Protein AF-A0A2A2G8J0-F1 (afdb_monomer_lite)

Structure (mmCIF, N/CA/C/O backbone):
data_AF-A0A2A2G8J0-F1
#
_entry.id   AF-A0A2A2G8J0-F1
#
loop_
_atom_site.group_PDB
_atom_site.id
_atom_site.type_symbol
_atom_site.label_atom_id
_atom_site.label_alt_id
_atom_site.label_comp_id
_atom_site.label_asym_id
_atom_site.label_entity_id
_atom_site.label_seq_id
_atom_site.pdbx_PDB_ins_code
_atom_site.Cartn_x
_atom_site.Cartn_y
_atom_site.Cartn_z
_atom_site.occupancy
_atom_site.B_iso_or_equiv
_atom_site.auth_seq_id
_atom_site.auth_comp_id
_atom_site.auth_asym_id
_atom_site.auth_atom_id
_atom_site.pdbx_PDB_model_num
ATOM 1 N N . MET A 1 1 ? 12.541 -14.685 -22.917 1.00 39.03 1 MET A N 1
ATOM 2 C CA . MET A 1 1 ? 12.831 -13.249 -22.741 1.00 39.03 1 MET A CA 1
ATOM 3 C C . MET A 1 1 ? 12.071 -12.817 -21.501 1.00 39.03 1 MET A C 1
ATOM 5 O O . MET A 1 1 ? 10.850 -12.893 -21.522 1.00 39.03 1 MET A O 1
ATOM 9 N N . ILE A 1 2 ? 12.759 -12.530 -20.395 1.00 51.19 2 ILE A N 1
ATOM 10 C CA . ILE A 1 2 ? 12.099 -11.959 -19.214 1.00 51.19 2 ILE A CA 1
ATOM 11 C C . ILE A 1 2 ? 11.828 -10.500 -19.583 1.00 51.19 2 ILE A C 1
ATOM 13 O O . ILE A 1 2 ? 12.763 -9.786 -19.941 1.00 51.19 2 ILE A O 1
ATOM 17 N N . ASN A 1 3 ? 10.561 -10.088 -19.621 1.00 58.72 3 ASN A N 1
ATOM 18 C CA . ASN A 1 3 ? 10.229 -8.687 -19.861 1.00 58.72 3 ASN A CA 1
ATOM 19 C C . ASN A 1 3 ? 10.730 -7.880 -18.663 1.00 58.72 3 ASN A C 1
ATOM 21 O O . ASN A 1 3 ? 10.290 -8.117 -17.541 1.00 58.72 3 ASN A O 1
ATOM 25 N N . MET A 1 4 ? 11.658 -6.957 -18.906 1.00 66.69 4 MET A N 1
ATOM 26 C CA . MET A 1 4 ? 12.135 -6.040 -17.879 1.00 66.69 4 MET A CA 1
ATOM 27 C C . MET A 1 4 ? 11.007 -5.058 -17.564 1.00 66.69 4 MET A C 1
ATOM 29 O O . MET A 1 4 ? 10.658 -4.211 -18.391 1.00 66.69 4 MET A O 1
ATOM 33 N N . GLU A 1 5 ? 10.392 -5.209 -16.394 1.00 78.62 5 GLU A N 1
ATOM 34 C CA . GLU A 1 5 ? 9.436 -4.227 -15.899 1.00 78.62 5 GLU A CA 1
ATOM 35 C C . GLU A 1 5 ? 10.193 -2.930 -15.601 1.00 78.62 5 GLU A C 1
ATOM 37 O O . GLU A 1 5 ? 11.274 -2.938 -15.017 1.00 78.62 5 GLU A O 1
ATOM 42 N N . THR A 1 6 ? 9.660 -1.805 -16.073 1.00 84.94 6 THR A N 1
ATOM 43 C CA . THR A 1 6 ? 10.319 -0.499 -15.975 1.00 84.94 6 THR A CA 1
ATOM 44 C C . THR A 1 6 ? 9.440 0.487 -15.227 1.00 84.94 6 THR A C 1
ATOM 46 O O . THR A 1 6 ? 8.206 0.385 -15.213 1.00 84.94 6 THR A O 1
ATOM 49 N N . LEU A 1 7 ? 10.080 1.474 -14.599 1.00 90.19 7 LEU A N 1
ATOM 50 C CA . LEU A 1 7 ? 9.373 2.564 -13.948 1.00 90.19 7 LEU A CA 1
ATOM 51 C C . LEU A 1 7 ? 8.823 3.520 -15.011 1.00 90.19 7 LEU A C 1
ATOM 53 O O . LEU A 1 7 ? 9.524 4.391 -15.520 1.00 90.19 7 LEU A O 1
ATOM 57 N N . THR A 1 8 ? 7.550 3.343 -15.347 1.00 93.75 8 THR A N 1
ATOM 58 C CA . THR A 1 8 ? 6.816 4.214 -16.267 1.00 93.75 8 THR A CA 1
ATOM 59 C C . THR A 1 8 ? 5.674 4.909 -15.536 1.00 93.75 8 THR A C 1
ATOM 61 O O . THR A 1 8 ? 5.244 4.467 -14.470 1.00 93.75 8 THR A O 1
ATOM 64 N N . ALA A 1 9 ? 5.113 5.962 -16.136 1.00 93.88 9 ALA A N 1
ATOM 65 C CA . ALA A 1 9 ? 3.902 6.599 -15.615 1.00 93.88 9 ALA A CA 1
ATOM 66 C C . ALA A 1 9 ? 2.734 5.603 -15.464 1.00 93.88 9 ALA A C 1
ATOM 68 O O . ALA A 1 9 ? 1.956 5.705 -14.520 1.00 93.88 9 ALA A O 1
ATOM 69 N N . THR A 1 10 ? 2.653 4.602 -16.349 1.00 95.06 10 THR A N 1
ATOM 70 C CA . THR A 1 10 ? 1.644 3.535 -16.270 1.00 95.06 10 THR A CA 1
ATOM 71 C C . THR A 1 10 ? 1.884 2.643 -15.053 1.00 95.06 10 THR A C 1
ATOM 73 O O . THR A 1 10 ? 0.950 2.358 -14.310 1.00 95.06 10 THR A O 1
ATOM 76 N N . THR A 1 11 ? 3.135 2.252 -14.801 1.00 93.75 11 THR A N 1
ATOM 77 C CA . THR A 1 11 ? 3.508 1.460 -13.619 1.00 93.75 11 THR A CA 1
ATOM 78 C C . THR A 1 11 ? 3.177 2.213 -12.331 1.00 93.75 11 THR A C 1
ATOM 80 O O . THR A 1 11 ? 2.551 1.656 -11.436 1.00 93.75 11 THR A O 1
ATOM 83 N N . ILE A 1 12 ? 3.525 3.502 -12.256 1.00 96.19 12 ILE A N 1
ATOM 84 C CA . ILE A 1 12 ? 3.229 4.357 -11.096 1.00 96.19 12 ILE A CA 1
ATOM 85 C C . ILE A 1 12 ? 1.719 4.470 -10.875 1.00 96.19 12 ILE A C 1
ATOM 87 O O . ILE A 1 12 ? 1.254 4.308 -9.750 1.00 96.19 12 ILE A O 1
ATOM 91 N N . PHE A 1 13 ? 0.948 4.706 -11.940 1.00 97.50 13 PHE A N 1
ATOM 92 C CA . PHE A 1 13 ? -0.509 4.750 -11.865 1.00 97.50 13 PHE A CA 1
ATOM 93 C C . PHE A 1 13 ? -1.080 3.457 -11.271 1.00 97.50 13 PHE A C 1
ATOM 95 O O . PHE A 1 13 ? -1.868 3.515 -10.329 1.00 97.50 13 PHE A O 1
ATOM 102 N N . TRP A 1 14 ? -0.640 2.293 -11.757 1.00 97.81 14 TRP A N 1
ATOM 103 C CA . TRP A 1 14 ? -1.117 1.011 -11.241 1.00 97.81 14 TRP A CA 1
ATOM 104 C C . TRP A 1 14 ? -0.699 0.750 -9.797 1.00 97.81 14 TRP A C 1
ATOM 106 O O . TRP A 1 14 ? -1.511 0.231 -9.039 1.00 97.81 14 TRP A O 1
ATOM 116 N N . LEU A 1 15 ? 0.504 1.154 -9.383 1.00 98.12 15 LEU A N 1
ATOM 117 C CA . LEU A 1 15 ? 0.935 1.056 -7.984 1.00 98.12 15 LEU A CA 1
ATOM 118 C C . LEU A 1 15 ? 0.075 1.928 -7.060 1.00 98.12 15 LEU A C 1
ATOM 120 O O . LEU A 1 15 ? -0.295 1.490 -5.974 1.00 98.12 15 LEU A O 1
ATOM 124 N N . LEU A 1 16 ? -0.297 3.134 -7.494 1.00 98.44 16 LEU A N 1
ATOM 125 C CA . LEU A 1 16 ? -1.192 4.006 -6.730 1.00 98.44 16 LEU A CA 1
ATOM 126 C C . LEU A 1 16 ? -2.610 3.434 -6.643 1.00 98.44 16 LEU A C 1
ATOM 128 O O . LEU A 1 16 ? -3.197 3.419 -5.563 1.00 98.44 16 LEU A O 1
ATOM 132 N N . VAL A 1 17 ? -3.155 2.938 -7.758 1.00 98.50 17 VAL A N 1
ATOM 133 C CA . VAL A 1 17 ? -4.481 2.300 -7.786 1.00 98.50 17 VAL A CA 1
ATOM 134 C C . VAL A 1 17 ? -4.501 1.067 -6.889 1.00 98.50 17 VAL A C 1
ATOM 136 O O . VAL A 1 17 ? -5.424 0.914 -6.091 1.00 98.50 17 VAL A O 1
ATOM 139 N N . LEU A 1 18 ? -3.477 0.219 -6.983 1.00 98.62 18 LEU A N 1
ATOM 140 C CA . LEU A 1 18 ? -3.309 -0.966 -6.149 1.00 98.62 18 LEU A CA 1
ATOM 141 C C . LEU A 1 18 ? -3.294 -0.590 -4.664 1.00 98.62 18 LEU A C 1
ATOM 143 O O . LEU A 1 18 ? -4.139 -1.061 -3.908 1.00 98.62 18 LEU A O 1
ATOM 147 N N . GLY A 1 19 ? -2.414 0.334 -4.271 1.00 98.50 19 GLY A N 1
ATOM 148 C CA . GLY A 1 19 ? -2.288 0.779 -2.886 1.00 98.50 19 GLY A CA 1
ATOM 149 C C . GLY A 1 19 ? -3.566 1.406 -2.328 1.00 98.50 19 GLY A C 1
ATOM 150 O O . GLY A 1 19 ? -3.985 1.082 -1.218 1.00 98.50 19 GLY A O 1
ATOM 151 N N . ALA A 1 20 ? -4.235 2.267 -3.100 1.00 98.56 20 ALA A N 1
ATOM 152 C CA . ALA A 1 20 ? -5.515 2.847 -2.695 1.00 98.56 20 ALA A CA 1
ATOM 153 C C . ALA A 1 20 ? -6.603 1.778 -2.523 1.00 98.56 20 ALA A C 1
ATOM 155 O O . ALA A 1 20 ? -7.372 1.829 -1.561 1.00 98.56 20 ALA A O 1
ATOM 156 N N . THR A 1 21 ? -6.654 0.809 -3.441 1.00 98.56 21 THR A N 1
ATOM 157 C CA . THR A 1 21 ? -7.630 -0.287 -3.409 1.00 98.56 21 THR A CA 1
ATOM 158 C C . THR A 1 21 ? -7.392 -1.182 -2.200 1.00 98.56 21 THR A C 1
ATOM 160 O O . THR A 1 21 ? -8.332 -1.460 -1.462 1.00 98.56 21 THR A O 1
ATOM 163 N N . GLU A 1 22 ? -6.148 -1.579 -1.938 1.00 98.31 22 GLU A N 1
ATOM 164 C CA . GLU A 1 22 ? -5.794 -2.367 -0.757 1.00 98.31 22 GLU A CA 1
ATOM 165 C C . GLU A 1 22 ? -6.118 -1.636 0.535 1.00 98.31 22 GLU A C 1
ATOM 167 O O . GLU A 1 22 ? -6.779 -2.198 1.402 1.00 98.31 22 GLU A O 1
ATOM 172 N N . GLY A 1 23 ? -5.715 -0.371 0.658 1.00 98.31 23 GLY A N 1
ATOM 173 C CA . GLY A 1 23 ? -6.020 0.416 1.845 1.00 98.31 23 GLY A CA 1
ATOM 174 C C . GLY A 1 23 ? -7.527 0.545 2.080 1.00 98.31 23 GLY A C 1
ATOM 175 O O . GLY A 1 23 ? -7.992 0.444 3.214 1.00 98.31 23 GLY A O 1
ATOM 176 N N . TRP A 1 24 ? -8.321 0.699 1.019 1.00 98.44 24 TRP A N 1
ATOM 177 C CA . TRP A 1 24 ? -9.777 0.718 1.137 1.00 98.44 24 TRP A CA 1
ATOM 178 C C . TRP A 1 24 ? -10.342 -0.642 1.569 1.00 98.44 24 TRP A C 1
ATOM 180 O O . TRP A 1 24 ? -11.115 -0.695 2.524 1.00 98.44 24 TRP A O 1
ATOM 190 N N . VAL A 1 25 ? -9.924 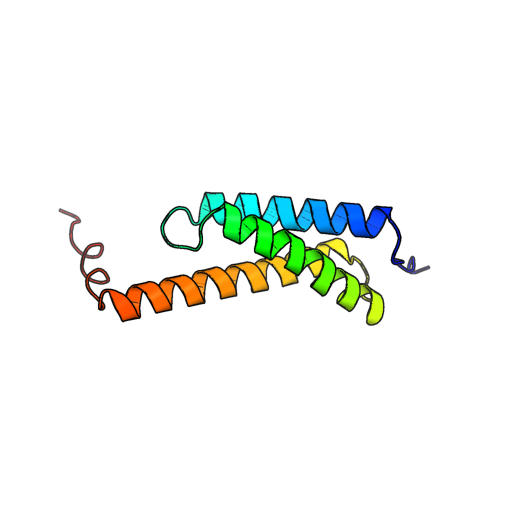-1.737 0.921 1.00 98.31 25 VAL A N 1
ATOM 191 C CA . VAL A 1 25 ? -10.371 -3.105 1.237 1.00 98.31 25 VAL A CA 1
ATOM 192 C C . VAL A 1 25 ? -10.001 -3.483 2.669 1.00 98.31 25 VAL A C 1
ATOM 194 O O . VAL A 1 25 ? -10.858 -3.927 3.427 1.00 98.31 25 VAL A O 1
ATOM 197 N N . ILE A 1 26 ? -8.745 -3.282 3.064 1.00 97.69 26 ILE A N 1
ATOM 198 C CA . ILE A 1 26 ? -8.254 -3.620 4.402 1.00 97.69 26 ILE A CA 1
ATOM 199 C C . ILE A 1 26 ? -8.927 -2.752 5.460 1.00 97.69 26 ILE A C 1
ATOM 201 O O . ILE A 1 26 ? -9.402 -3.283 6.460 1.00 97.69 26 ILE A O 1
ATOM 205 N N . GLY A 1 27 ? -9.052 -1.444 5.221 1.00 96.75 27 GLY A N 1
ATOM 206 C CA . GL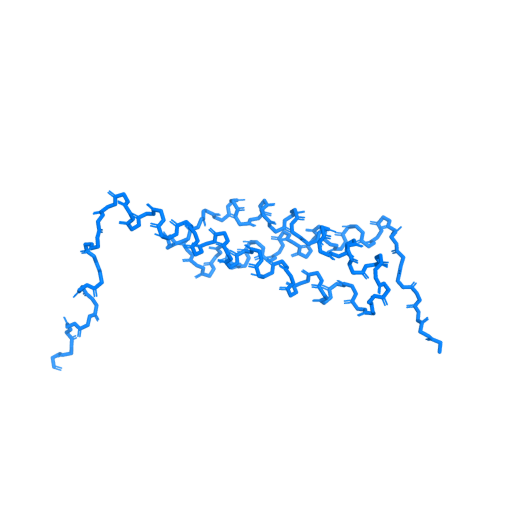Y A 1 27 ? -9.784 -0.562 6.125 1.00 96.75 27 GLY A CA 1
ATOM 207 C C . GLY A 1 27 ? -11.245 -0.980 6.301 1.00 96.75 27 GLY A C 1
ATOM 208 O O . GLY A 1 27 ? -11.759 -0.944 7.414 1.00 96.75 27 GLY A O 1
ATOM 209 N N . TYR A 1 28 ? -11.907 -1.415 5.226 1.00 96.75 28 TYR A N 1
ATOM 210 C CA . TYR A 1 28 ? -13.276 -1.925 5.288 1.00 96.75 28 TYR A CA 1
ATOM 211 C C . TYR A 1 28 ? -13.381 -3.251 6.058 1.00 96.75 28 TYR A C 1
ATOM 213 O O . TYR A 1 28 ? -14.313 -3.424 6.837 1.00 96.75 28 TYR A O 1
ATOM 221 N N . ILE A 1 29 ? -12.433 -4.175 5.863 1.00 95.88 29 ILE A N 1
ATOM 222 C CA . ILE A 1 29 ? -12.422 -5.489 6.528 1.00 95.88 29 ILE A CA 1
ATOM 223 C C . ILE A 1 29 ? -12.135 -5.362 8.027 1.00 95.88 29 ILE A C 1
ATOM 225 O O . ILE A 1 29 ? -12.785 -6.034 8.823 1.00 95.88 29 ILE A O 1
ATOM 229 N N . ILE A 1 30 ? -11.161 -4.533 8.412 1.00 93.31 30 ILE A N 1
ATOM 230 C CA . ILE A 1 30 ? -10.751 -4.373 9.814 1.00 93.31 30 ILE A CA 1
ATOM 231 C C . ILE A 1 30 ? -11.774 -3.538 10.601 1.00 93.31 30 ILE A C 1
ATOM 233 O O . ILE A 1 30 ? -11.990 -3.781 11.788 1.00 93.31 30 ILE A O 1
ATOM 237 N N . GLY A 1 31 ? -12.433 -2.574 9.951 1.00 89.88 31 GLY A N 1
ATOM 238 C CA . GLY A 1 31 ? -13.442 -1.735 10.592 1.00 89.88 31 GLY A CA 1
ATOM 239 C C . GLY A 1 31 ? -12.858 -0.892 11.729 1.00 89.88 31 GLY A C 1
ATOM 240 O O . GLY A 1 31 ? -11.824 -0.246 11.564 1.00 89.88 31 GLY A O 1
ATOM 241 N N . ASP A 1 32 ? -13.529 -0.896 12.882 1.00 85.56 32 ASP A N 1
ATOM 242 C CA . ASP A 1 32 ? -13.201 -0.030 14.024 1.00 85.56 32 ASP A CA 1
ATOM 243 C C . ASP A 1 32 ? -12.084 -0.581 14.935 1.00 85.56 32 ASP A C 1
ATOM 245 O O . ASP A 1 32 ? -11.691 0.083 15.894 1.00 85.56 32 ASP A O 1
ATOM 249 N N . GLU A 1 33 ? -11.569 -1.788 14.668 1.00 84.94 33 GLU A N 1
ATOM 250 C CA . GLU A 1 33 ? -10.491 -2.404 15.463 1.00 84.94 33 GLU A CA 1
ATOM 251 C C . GLU A 1 33 ? -9.090 -1.896 15.065 1.00 84.94 33 GLU A C 1
ATOM 253 O O . GLU A 1 33 ? -8.131 -2.044 15.821 1.00 84.94 33 GLU A O 1
ATOM 258 N N . GLY A 1 34 ? -8.960 -1.290 13.883 1.00 90.00 34 GLY A N 1
ATOM 259 C CA . GLY A 1 34 ? -7.695 -0.823 13.319 1.00 90.00 34 GLY A CA 1
ATOM 260 C C . GLY A 1 34 ? -7.635 0.685 13.113 1.00 90.00 34 GLY A C 1
ATOM 261 O O . GLY A 1 34 ? -8.432 1.455 13.646 1.00 90.00 34 GLY A O 1
ATOM 262 N N . ILE A 1 35 ? -6.673 1.128 12.301 1.00 93.44 35 ILE A N 1
ATOM 263 C CA . ILE A 1 35 ? -6.627 2.534 11.889 1.00 93.44 35 ILE A CA 1
ATOM 264 C C . ILE A 1 35 ? -7.823 2.853 10.986 1.00 93.44 35 ILE A C 1
ATOM 266 O O . ILE A 1 35 ? -8.345 1.993 10.280 1.00 93.44 35 ILE A O 1
ATOM 270 N N . THR A 1 36 ? -8.214 4.128 10.934 1.00 95.56 36 THR A N 1
ATOM 271 C CA . THR A 1 36 ? -9.340 4.556 10.088 1.00 95.56 36 THR A CA 1
ATOM 272 C C . THR A 1 36 ? -9.161 4.143 8.620 1.00 95.56 36 THR A C 1
ATOM 274 O O 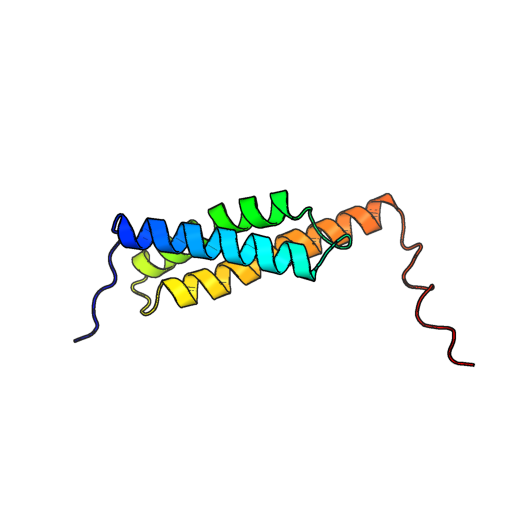. THR A 1 36 ? -8.037 4.081 8.115 1.00 95.56 36 THR A O 1
ATOM 277 N N . VAL A 1 37 ? -10.265 3.943 7.889 1.00 96.56 37 VAL A N 1
ATOM 278 C CA . VAL A 1 37 ? -10.240 3.641 6.440 1.00 96.56 37 VAL A CA 1
ATOM 279 C C . VAL A 1 37 ? -9.398 4.662 5.672 1.00 96.56 37 VAL A C 1
ATOM 281 O O . VAL A 1 37 ? -8.585 4.297 4.827 1.00 96.56 37 VAL A O 1
ATOM 284 N N . ARG A 1 38 ? -9.531 5.953 6.007 1.00 96.31 38 ARG A N 1
ATOM 285 C CA . ARG A 1 38 ? -8.733 7.021 5.394 1.00 96.31 38 ARG A CA 1
ATOM 286 C C . ARG A 1 38 ? -7.237 6.817 5.640 1.00 96.31 38 ARG A C 1
ATOM 288 O O . ARG A 1 38 ? -6.451 6.980 4.712 1.00 96.31 38 ARG A O 1
ATOM 295 N N . SER A 1 39 ? -6.850 6.450 6.860 1.00 96.19 39 SER A N 1
ATOM 296 C CA . SER A 1 39 ? -5.456 6.147 7.194 1.00 96.19 39 SER A CA 1
ATOM 297 C C . SER A 1 39 ? -4.949 4.913 6.448 1.00 96.19 39 SER A C 1
ATOM 299 O O . SER A 1 39 ? -3.847 4.967 5.912 1.00 96.19 39 SER A O 1
ATOM 301 N N . ASN A 1 40 ? -5.743 3.841 6.345 1.00 98.00 40 ASN A N 1
ATOM 302 C CA . ASN A 1 40 ? -5.379 2.660 5.553 1.00 98.00 40 ASN A CA 1
ATOM 303 C C . ASN A 1 40 ? -5.145 3.021 4.077 1.00 98.00 40 ASN A C 1
ATOM 305 O O . ASN A 1 40 ? -4.132 2.631 3.508 1.00 98.00 40 ASN A O 1
ATOM 309 N N . VAL A 1 41 ? -6.020 3.823 3.462 1.00 98.31 41 VAL A N 1
ATOM 310 C CA . VAL A 1 41 ? -5.842 4.292 2.073 1.00 98.31 41 VAL A CA 1
ATOM 311 C C . VAL A 1 41 ? -4.560 5.109 1.909 1.00 98.31 41 VAL A C 1
ATOM 313 O O . VAL A 1 41 ? -3.82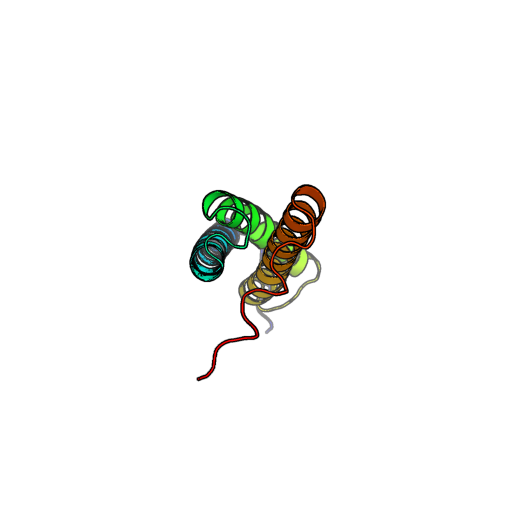5 4.896 0.949 1.00 98.31 41 VAL A O 1
ATOM 316 N N . VAL A 1 42 ? -4.255 6.016 2.843 1.00 98.06 42 VAL A N 1
ATOM 317 C CA . VAL A 1 42 ? -3.009 6.804 2.806 1.00 98.06 42 VAL A CA 1
ATOM 318 C C . VAL A 1 42 ? -1.780 5.900 2.918 1.00 98.06 42 VAL A C 1
ATOM 320 O O . VAL A 1 42 ? -0.846 6.046 2.132 1.00 98.06 42 VAL A O 1
ATOM 323 N N . TRP A 1 43 ? -1.783 4.940 3.846 1.00 97.81 43 TRP A N 1
ATOM 324 C CA . TRP A 1 43 ? -0.682 3.987 3.991 1.00 97.81 43 TRP A CA 1
ATOM 325 C C . TRP A 1 43 ? -0.532 3.075 2.778 1.00 97.81 43 TRP A C 1
ATOM 327 O O . TRP A 1 43 ? 0.595 2.814 2.372 1.00 97.81 43 TRP A O 1
ATOM 337 N N . GLY A 1 44 ? -1.631 2.652 2.156 1.00 98.25 44 GLY A N 1
ATOM 338 C CA . GLY A 1 44 ? -1.603 1.879 0.918 1.00 98.25 44 GLY A CA 1
ATOM 339 C C . GLY A 1 44 ? -1.027 2.679 -0.254 1.00 98.25 44 GLY A C 1
ATOM 340 O O . GLY A 1 44 ? -0.136 2.197 -0.953 1.00 98.25 44 GLY A O 1
ATOM 341 N N . LEU A 1 45 ? -1.457 3.936 -0.422 1.00 98.31 45 LEU A N 1
ATOM 342 C CA . LEU A 1 45 ? -0.939 4.866 -1.437 1.00 98.31 45 LEU A CA 1
ATOM 343 C C . LEU A 1 45 ? 0.565 5.131 -1.314 1.00 98.31 45 LEU A C 1
ATOM 345 O O . LEU A 1 45 ? 1.205 5.440 -2.314 1.00 98.31 45 LEU A O 1
ATOM 349 N N . ILE A 1 46 ? 1.126 5.035 -0.108 1.00 97.94 46 ILE A N 1
ATOM 350 C CA . ILE A 1 46 ? 2.568 5.164 0.130 1.00 97.94 46 ILE A CA 1
ATOM 351 C C . ILE A 1 46 ? 3.261 3.805 -0.037 1.00 97.94 46 ILE A C 1
ATOM 353 O O . ILE A 1 46 ? 4.286 3.712 -0.710 1.00 97.94 46 ILE A O 1
ATOM 357 N N . GLY A 1 47 ? 2.698 2.749 0.551 1.00 97.69 47 GLY A N 1
ATOM 358 C CA . GLY A 1 47 ? 3.289 1.415 0.607 1.00 97.69 47 GLY A CA 1
ATOM 359 C C . GLY A 1 47 ? 3.499 0.796 -0.769 1.00 97.69 47 GLY A C 1
ATOM 360 O O . GLY A 1 47 ? 4.612 0.364 -1.069 1.00 97.69 47 GLY A O 1
ATOM 361 N N . ALA A 1 48 ? 2.484 0.826 -1.635 1.00 98.25 48 ALA A N 1
ATOM 362 C CA . ALA A 1 48 ? 2.560 0.156 -2.933 1.00 98.25 48 ALA A CA 1
ATOM 363 C C . ALA A 1 48 ? 3.612 0.772 -3.863 1.00 98.25 48 ALA A C 1
ATOM 365 O O . ALA A 1 48 ? 4.445 0.018 -4.371 1.00 98.25 48 ALA A O 1
ATOM 366 N N . PRO A 1 49 ? 3.687 2.105 -4.051 1.00 97.88 49 PRO A N 1
ATOM 367 C CA . PRO A 1 49 ? 4.785 2.708 -4.797 1.00 97.88 49 PRO A CA 1
ATOM 368 C C . PRO A 1 49 ? 6.157 2.420 -4.192 1.00 97.88 49 PRO A C 1
ATOM 370 O O . PRO A 1 49 ? 7.070 2.079 -4.935 1.00 97.88 49 PRO A O 1
ATOM 373 N N . VAL A 1 50 ? 6.315 2.511 -2.867 1.00 97.69 50 VAL A N 1
ATOM 374 C CA . VAL A 1 50 ? 7.610 2.269 -2.210 1.00 97.69 50 VAL A CA 1
ATOM 375 C C . VAL A 1 50 ? 8.081 0.835 -2.446 1.00 97.69 50 VAL A C 1
ATOM 377 O O . VAL A 1 50 ? 9.189 0.625 -2.933 1.00 97.69 50 VAL A O 1
ATOM 380 N N . VAL A 1 51 ? 7.235 -0.157 -2.166 1.00 97.69 51 VAL A N 1
ATOM 381 C CA . VAL A 1 51 ? 7.582 -1.574 -2.343 1.00 97.69 51 VAL A CA 1
ATOM 382 C C . VAL A 1 51 ? 7.758 -1.914 -3.822 1.00 97.69 51 VAL A C 1
ATOM 384 O O . VAL A 1 51 ? 8.718 -2.593 -4.180 1.00 97.69 51 VAL A O 1
ATOM 387 N N . GLY A 1 52 ? 6.873 -1.426 -4.693 1.00 96.38 52 GLY A N 1
ATOM 388 C CA . GLY A 1 52 ? 6.951 -1.671 -6.131 1.00 96.38 52 GLY A CA 1
ATOM 389 C C . GLY A 1 52 ? 8.217 -1.091 -6.760 1.00 96.38 52 GLY A C 1
ATOM 390 O O . GLY A 1 52 ? 8.896 -1.774 -7.522 1.00 96.38 52 GLY A O 1
ATOM 391 N N . ILE A 1 53 ? 8.596 0.135 -6.393 1.00 95.31 53 ILE A N 1
ATOM 392 C CA . ILE A 1 53 ? 9.846 0.754 -6.852 1.00 95.31 53 ILE A CA 1
ATOM 393 C C . ILE A 1 53 ? 11.053 -0.036 -6.338 1.00 95.31 53 ILE A C 1
ATOM 395 O O . ILE A 1 53 ? 11.954 -0.322 -7.122 1.00 95.31 53 ILE A O 1
ATOM 399 N N . CYS A 1 54 ? 11.056 -0.463 -5.070 1.00 95.25 54 CYS A N 1
ATOM 400 C CA . CYS A 1 54 ? 12.094 -1.360 -4.555 1.00 95.25 54 CYS A CA 1
ATOM 401 C C . CYS A 1 54 ? 12.177 -2.660 -5.367 1.00 95.25 54 CYS A C 1
ATOM 403 O O . CYS A 1 54 ? 13.277 -3.067 -5.725 1.00 95.25 54 CYS A O 1
ATOM 405 N N . GLY A 1 55 ? 11.035 -3.269 -5.708 1.00 94.00 55 GLY A N 1
ATOM 406 C CA . GLY A 1 55 ? 10.955 -4.468 -6.546 1.00 94.00 55 GLY A CA 1
ATOM 407 C C . GLY A 1 55 ? 11.562 -4.274 -7.937 1.00 94.00 55 GLY A C 1
ATOM 408 O O . GLY A 1 55 ? 12.310 -5.133 -8.396 1.00 94.00 55 GLY A O 1
ATOM 409 N N . LEU A 1 56 ? 11.314 -3.121 -8.569 1.00 92.88 56 LEU A N 1
ATOM 410 C CA . LEU A 1 56 ? 11.936 -2.752 -9.846 1.00 92.88 56 LEU A CA 1
ATOM 411 C C . LEU A 1 56 ? 13.458 -2.618 -9.722 1.00 92.88 56 LEU A C 1
ATOM 413 O O . LEU A 1 56 ? 14.181 -3.100 -10.588 1.00 92.88 56 LEU A O 1
ATOM 417 N N . TYR A 1 57 ? 13.950 -1.991 -8.648 1.00 91.44 57 TYR A N 1
ATOM 418 C CA . TYR A 1 57 ? 15.388 -1.801 -8.422 1.00 91.44 57 TYR A CA 1
ATOM 419 C C . TYR A 1 57 ? 16.158 -3.109 -8.238 1.00 91.44 57 TYR A C 1
ATOM 421 O O . TYR A 1 57 ? 17.329 -3.173 -8.600 1.00 91.44 57 TYR A O 1
ATOM 429 N N . VAL A 1 58 ? 15.523 -4.134 -7.669 1.00 92.81 58 VAL A N 1
ATOM 430 C CA . VAL A 1 58 ? 16.130 -5.461 -7.477 1.00 92.81 58 VAL A CA 1
ATOM 431 C C . VAL A 1 58 ? 15.748 -6.453 -8.580 1.00 92.81 58 VAL A C 1
ATOM 433 O O . VAL A 1 58 ? 15.971 -7.651 -8.428 1.00 92.81 58 VAL A O 1
ATOM 436 N N . GLU A 1 59 ? 15.166 -5.955 -9.675 1.00 89.88 59 GLU A N 1
ATOM 437 C CA . GLU A 1 59 ? 14.803 -6.727 -10.869 1.00 89.88 59 GLU A CA 1
ATOM 438 C C . GLU A 1 59 ? 13.846 -7.906 -10.589 1.00 89.88 59 GLU A C 1
ATOM 440 O O . GLU A 1 59 ? 13.894 -8.949 -11.244 1.00 89.88 59 GLU A O 1
ATOM 445 N N . ILE A 1 60 ? 12.930 -7.746 -9.625 1.00 88.56 60 ILE A N 1
ATOM 446 C CA . ILE A 1 60 ? 11.867 -8.727 -9.373 1.00 88.56 60 ILE A CA 1
ATOM 447 C C . ILE A 1 60 ? 10.835 -8.669 -10.503 1.00 88.56 60 ILE A C 1
ATOM 449 O O . ILE A 1 60 ? 10.291 -7.615 -10.825 1.00 88.56 60 ILE A O 1
ATOM 453 N N . SER A 1 61 ? 10.509 -9.830 -11.070 1.00 87.38 61 SER A N 1
ATOM 454 C CA . SER A 1 61 ? 9.387 -9.981 -12.000 1.00 87.38 61 SER A CA 1
ATOM 455 C C . SER A 1 61 ? 8.042 -9.906 -11.273 1.00 87.38 61 SER A C 1
ATOM 457 O O . SER A 1 61 ? 7.900 -10.495 -10.200 1.00 87.38 61 SER A O 1
ATOM 459 N N . GLY A 1 62 ? 7.023 -9.298 -11.886 1.00 90.19 62 GLY A N 1
ATOM 460 C CA . GLY A 1 62 ? 5.689 -9.200 -11.298 1.00 90.19 62 GLY A CA 1
ATOM 461 C C . GLY A 1 62 ? 5.618 -8.138 -10.204 1.00 90.19 62 GLY A C 1
ATOM 462 O O . GLY A 1 62 ? 5.139 -8.409 -9.102 1.00 90.19 62 GLY A O 1
ATOM 463 N N . VAL A 1 63 ? 6.075 -6.920 -10.499 1.00 93.38 63 VAL A N 1
ATOM 464 C CA . VAL A 1 63 ? 6.217 -5.821 -9.530 1.00 93.38 63 VAL A CA 1
ATOM 465 C C . VAL A 1 63 ? 4.902 -5.488 -8.844 1.00 93.38 63 VAL A C 1
ATOM 467 O O . VAL A 1 63 ? 4.905 -5.186 -7.657 1.00 93.38 63 VAL A O 1
ATOM 470 N N . LEU A 1 64 ? 3.771 -5.579 -9.548 1.00 95.00 64 LEU A N 1
ATOM 471 C CA . LEU A 1 64 ? 2.457 -5.342 -8.943 1.00 95.00 64 LEU A CA 1
ATOM 472 C C . LEU A 1 64 ? 2.119 -6.379 -7.866 1.00 95.00 64 LEU A C 1
ATOM 474 O O . LEU A 1 64 ? 1.606 -6.013 -6.816 1.00 95.00 64 LEU A O 1
ATOM 478 N N . LEU A 1 65 ? 2.440 -7.657 -8.091 1.00 95.69 65 LEU A N 1
ATOM 479 C CA . LEU A 1 65 ? 2.219 -8.703 -7.090 1.00 95.69 65 LEU A CA 1
ATOM 480 C C . LEU A 1 65 ? 3.163 -8.524 -5.896 1.00 95.69 65 LEU A C 1
ATOM 482 O O . LEU A 1 65 ? 2.752 -8.675 -4.747 1.00 95.69 65 LEU A O 1
ATOM 486 N N . PHE A 1 66 ? 4.419 -8.162 -6.159 1.00 95.75 66 PHE A N 1
ATOM 487 C CA . PHE A 1 66 ? 5.384 -7.871 -5.104 1.00 95.75 66 PHE A CA 1
ATOM 488 C C . PHE A 1 66 ? 4.961 -6.659 -4.258 1.00 95.75 66 PHE A C 1
ATOM 490 O O . PHE A 1 66 ? 4.950 -6.728 -3.028 1.00 95.75 66 PHE A O 1
ATOM 497 N N . ALA A 1 67 ? 4.537 -5.577 -4.916 1.00 97.50 67 ALA A N 1
ATOM 498 C CA . ALA A 1 67 ? 3.983 -4.391 -4.278 1.00 97.50 67 ALA A CA 1
ATOM 499 C C . ALA A 1 67 ? 2.745 -4.724 -3.446 1.00 97.50 67 ALA A C 1
ATOM 501 O O . ALA A 1 67 ? 2.646 -4.248 -2.318 1.00 97.50 67 ALA A O 1
ATOM 502 N N . PHE A 1 68 ? 1.859 -5.583 -3.957 1.00 98.12 68 PHE A N 1
ATOM 503 C CA . PHE A 1 68 ? 0.675 -6.042 -3.237 1.00 98.12 68 PHE A CA 1
ATOM 504 C C . PHE A 1 68 ? 1.047 -6.727 -1.923 1.00 98.12 68 PHE A C 1
ATOM 506 O O . PHE A 1 68 ? 0.614 -6.329 -0.844 1.00 98.12 68 PHE A O 1
ATOM 513 N N . MET A 1 69 ? 1.940 -7.717 -1.980 1.00 98.06 69 MET A N 1
ATOM 514 C CA . MET A 1 69 ? 2.355 -8.453 -0.785 1.00 98.06 69 MET A CA 1
ATOM 515 C C . MET A 1 69 ? 3.032 -7.552 0.256 1.00 98.06 69 MET A C 1
ATOM 517 O O . MET A 1 69 ? 2.736 -7.656 1.447 1.00 98.06 69 MET A O 1
ATOM 521 N N . GLY A 1 70 ? 3.929 -6.660 -0.171 1.00 97.69 70 GLY A N 1
ATOM 522 C CA . GLY A 1 70 ? 4.603 -5.756 0.761 1.00 97.69 70 GLY A CA 1
ATOM 523 C C . GLY A 1 70 ? 3.680 -4.675 1.323 1.00 97.69 70 GLY A C 1
ATOM 524 O O . GLY A 1 70 ? 3.816 -4.303 2.486 1.00 97.69 70 GLY A O 1
ATOM 525 N N . THR A 1 71 ? 2.701 -4.209 0.550 1.00 98.44 71 THR A N 1
ATOM 526 C CA . THR A 1 71 ? 1.724 -3.215 1.018 1.00 98.44 71 THR A CA 1
ATOM 527 C C . THR A 1 71 ? 0.760 -3.821 2.025 1.00 98.44 71 THR A C 1
ATOM 529 O O . THR A 1 71 ? 0.540 -3.216 3.074 1.00 98.44 71 THR A O 1
ATOM 532 N N . LEU A 1 72 ? 0.299 -5.056 1.806 1.00 98.12 72 LEU A N 1
ATOM 533 C CA . LEU A 1 72 ? -0.432 -5.813 2.823 1.00 98.12 72 LEU A CA 1
ATOM 534 C C . LEU A 1 72 ? 0.364 -5.950 4.125 1.00 98.12 72 LEU A C 1
ATOM 536 O O . LEU A 1 72 ? -0.205 -5.781 5.201 1.00 98.12 72 LEU A O 1
ATOM 540 N N . ALA A 1 73 ? 1.674 -6.206 4.051 1.00 97.81 73 ALA A N 1
ATOM 541 C CA . ALA A 1 73 ? 2.522 -6.277 5.239 1.00 97.81 73 ALA A CA 1
ATOM 542 C C . ALA A 1 73 ? 2.625 -4.922 5.966 1.00 97.81 73 ALA A C 1
ATOM 544 O O . ALA A 1 73 ? 2.521 -4.874 7.192 1.00 97.81 73 ALA A O 1
ATOM 545 N N . ILE A 1 74 ? 2.770 -3.814 5.231 1.00 97.25 74 ILE A N 1
ATOM 546 C CA . ILE A 1 74 ? 2.779 -2.456 5.801 1.00 97.25 74 ILE A CA 1
ATOM 547 C C . ILE A 1 74 ? 1.443 -2.146 6.484 1.00 97.25 74 ILE A C 1
ATOM 549 O O . ILE A 1 74 ? 1.431 -1.684 7.625 1.00 97.25 74 ILE A O 1
ATOM 553 N N . LEU A 1 75 ? 0.320 -2.420 5.816 1.00 97.38 75 LEU A N 1
ATOM 554 C CA . LEU A 1 75 ? -1.018 -2.195 6.364 1.00 97.38 75 LEU A CA 1
ATOM 555 C C . LEU A 1 75 ? -1.270 -3.070 7.592 1.00 97.38 75 LEU A C 1
ATOM 557 O O . LEU A 1 75 ? -1.805 -2.584 8.587 1.00 97.38 75 LEU A O 1
ATOM 561 N N . PHE A 1 76 ? -0.840 -4.330 7.565 1.00 96.38 76 PHE A N 1
ATOM 562 C CA . PHE A 1 76 ? -0.904 -5.215 8.722 1.00 96.38 76 PHE A CA 1
ATOM 563 C C . PHE A 1 76 ? -0.150 -4.622 9.917 1.00 96.38 76 PHE A C 1
ATOM 565 O O . PHE A 1 76 ? -0.733 -4.474 10.989 1.00 96.38 76 PHE A O 1
ATOM 572 N N . LEU A 1 77 ? 1.106 -4.203 9.728 1.00 95.62 77 LEU A N 1
ATOM 573 C CA . LEU A 1 77 ? 1.897 -3.580 10.792 1.00 95.62 77 LEU A CA 1
ATOM 574 C C . LEU A 1 77 ? 1.226 -2.311 11.325 1.00 95.62 77 LEU A C 1
ATOM 576 O O . LEU A 1 77 ? 1.096 -2.156 12.537 1.00 95.62 77 LEU A O 1
ATOM 580 N N . ALA A 1 78 ? 0.751 -1.429 10.443 1.00 94.12 78 ALA A N 1
ATOM 581 C CA . ALA A 1 78 ? 0.090 -0.190 10.844 1.00 94.12 78 ALA A CA 1
ATOM 582 C C . ALA A 1 78 ? -1.148 -0.447 11.722 1.00 94.12 78 ALA A C 1
ATOM 584 O O . ALA A 1 78 ? -1.353 0.247 12.718 1.00 94.12 78 ALA A O 1
ATOM 585 N N . ASN A 1 79 ? -1.948 -1.464 11.392 1.00 94.56 79 ASN A N 1
ATOM 586 C CA . ASN A 1 79 ? -3.127 -1.830 12.176 1.00 94.56 79 ASN A CA 1
ATOM 587 C C . ASN A 1 79 ? -2.764 -2.536 13.491 1.00 94.56 79 ASN A C 1
ATOM 589 O O . ASN A 1 79 ? -3.344 -2.213 14.524 1.00 94.56 79 ASN A O 1
ATOM 593 N N . VAL A 1 80 ? -1.774 -3.434 13.495 1.00 92.44 80 VAL A N 1
ATOM 594 C CA . VAL A 1 80 ? -1.319 -4.118 14.721 1.00 92.44 80 VAL A CA 1
ATOM 595 C C . VAL A 1 80 ? -0.731 -3.131 15.731 1.00 92.44 80 VAL A C 1
ATOM 597 O O . VAL A 1 80 ? -1.073 -3.183 16.911 1.00 92.44 80 VAL A O 1
ATOM 600 N N . PHE A 1 81 ? 0.112 -2.195 15.287 1.00 89.19 81 PHE A N 1
ATOM 601 C CA . PHE A 1 81 ? 0.669 -1.175 16.180 1.00 89.19 81 PHE A CA 1
ATOM 602 C C . PHE A 1 81 ? -0.395 -0.199 16.688 1.00 89.19 81 PHE A C 1
ATOM 604 O O . PHE A 1 81 ? -0.304 0.258 17.827 1.00 89.19 81 PHE A O 1
ATOM 611 N N . HIS A 1 82 ? -1.422 0.100 15.886 1.00 88.25 82 HIS A N 1
ATOM 612 C CA . HIS A 1 82 ? -2.555 0.892 16.357 1.00 88.25 82 HIS A CA 1
ATOM 613 C C . HIS A 1 82 ? -3.319 0.180 17.472 1.00 88.25 82 HIS A C 1
ATOM 615 O O . HIS A 1 82 ? -3.592 0.793 18.502 1.00 88.25 82 HIS A O 1
ATOM 621 N N . LEU A 1 83 ? -3.608 -1.110 17.293 1.00 81.69 83 LEU A N 1
ATOM 622 C CA . LEU A 1 83 ? -4.303 -1.909 18.295 1.00 81.69 83 LEU A CA 1
ATOM 623 C C . LEU A 1 83 ? -3.527 -1.939 19.618 1.00 81.69 83 LEU A C 1
ATOM 625 O O . LEU A 1 83 ? -4.104 -1.649 20.660 1.00 81.69 83 LEU A O 1
ATOM 629 N N . HIS A 1 84 ? -2.212 -2.182 19.571 1.00 75.75 84 HIS A N 1
ATOM 630 C CA . HIS A 1 84 ? -1.364 -2.175 20.768 1.00 75.75 84 HIS A CA 1
ATOM 631 C C . HIS A 1 84 ? -1.387 -0.819 21.486 1.00 75.75 84 HIS A C 1
ATOM 633 O O . HIS A 1 84 ? -1.473 -0.759 22.707 1.00 75.75 84 HIS A O 1
ATOM 639 N N . HIS A 1 85 ? -1.365 0.289 20.740 1.00 78.88 85 HIS A N 1
ATOM 640 C CA . HIS A 1 85 ? -1.447 1.622 21.335 1.00 78.88 85 HIS A CA 1
ATOM 641 C C . HIS A 1 85 ? -2.798 1.877 22.021 1.00 78.88 85 HIS A C 1
ATOM 643 O O . HIS A 1 85 ? -2.857 2.502 23.079 1.00 78.88 85 HIS A O 1
ATOM 649 N N . VAL A 1 86 ? -3.894 1.386 21.434 1.00 75.81 86 VAL A N 1
ATOM 650 C CA . VAL A 1 86 ? -5.228 1.469 22.042 1.00 75.81 86 VAL A CA 1
ATOM 651 C C . VAL A 1 86 ? -5.311 0.603 23.305 1.00 75.81 86 VAL A C 1
ATOM 653 O O . VAL A 1 86 ? -5.876 1.064 24.299 1.00 75.81 86 VAL A O 1
ATOM 656 N N . GLU A 1 87 ? -4.731 -0.602 23.289 1.00 67.50 87 GLU A N 1
ATOM 657 C CA . GLU A 1 87 ? -4.624 -1.493 24.456 1.00 67.50 87 GLU A CA 1
ATOM 658 C C . GLU A 1 87 ? -3.798 -0.846 25.587 1.00 67.50 87 GLU A C 1
ATOM 660 O O . GLU A 1 87 ? -4.238 -0.842 26.737 1.00 67.50 87 GLU A O 1
ATOM 665 N N . ASP A 1 88 ? -2.666 -0.208 25.271 1.00 70.88 88 ASP A N 1
ATOM 666 C CA . ASP A 1 88 ? -1.818 0.485 26.254 1.00 70.88 88 ASP A CA 1
ATOM 667 C C . ASP A 1 88 ? -2.534 1.670 26.926 1.00 70.88 88 ASP A C 1
ATOM 669 O O . ASP A 1 88 ? -2.363 1.909 28.122 1.00 70.88 88 ASP A O 1
ATOM 673 N N . ILE A 1 89 ? -3.346 2.425 26.174 1.00 74.00 89 ILE A N 1
ATOM 674 C CA . ILE A 1 89 ? -4.081 3.586 26.706 1.00 74.00 89 ILE A CA 1
ATOM 675 C C . ILE A 1 89 ? -5.265 3.153 27.571 1.00 74.00 89 ILE A C 1
ATOM 677 O O . ILE A 1 89 ? -5.531 3.763 28.607 1.00 74.00 89 ILE A O 1
ATOM 681 N N . LYS A 1 90 ? -6.029 2.151 27.123 1.00 68.75 90 LYS A N 1
ATOM 682 C CA . LYS A 1 90 ? -7.279 1.744 27.784 1.00 68.75 90 LYS A CA 1
ATOM 683 C C . LYS A 1 90 ? -7.066 0.705 28.890 1.00 68.75 90 LYS A C 1
ATOM 685 O O . LYS A 1 90 ? -7.989 0.481 29.672 1.00 68.75 90 LYS A O 1
ATOM 690 N N . GLY A 1 91 ? -5.873 0.112 28.981 1.00 59.50 91 GLY A N 1
ATOM 691 C CA . GLY A 1 91 ? -5.635 -1.103 29.757 1.00 59.50 91 GLY A CA 1
ATOM 692 C C . GLY A 1 91 ? -6.300 -2.315 29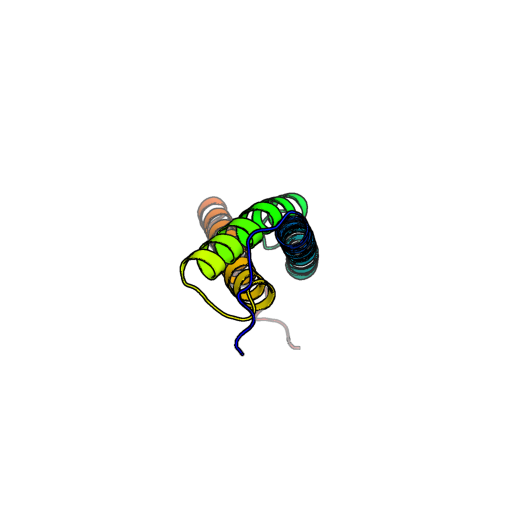.095 1.00 59.50 91 GLY A C 1
ATOM 693 O O . GLY A 1 91 ? -7.210 -2.165 28.280 1.00 59.50 91 GLY A O 1
ATOM 694 N N . ASP A 1 92 ? -5.862 -3.530 29.438 1.00 58.84 92 ASP A N 1
ATOM 695 C CA . ASP A 1 92 ? -6.422 -4.792 28.921 1.00 58.84 92 ASP A CA 1
ATOM 696 C C . ASP A 1 92 ? -7.839 -5.041 29.480 1.00 58.84 92 ASP A C 1
ATOM 698 O O . ASP A 1 92 ? -8.054 -5.867 30.365 1.00 58.84 92 ASP A O 1
ATOM 702 N N . ILE A 1 93 ? -8.817 -4.242 29.048 1.00 54.31 93 ILE A N 1
ATOM 703 C CA . ILE A 1 93 ? -10.178 -4.245 29.603 1.00 54.31 93 ILE A CA 1
ATOM 704 C C . ILE A 1 93 ? -11.157 -5.127 28.825 1.00 54.31 93 ILE A C 1
ATOM 706 O O . ILE A 1 93 ? -12.293 -5.264 29.267 1.00 54.31 93 ILE A O 1
ATOM 710 N N . ASP A 1 94 ? -10.748 -5.761 27.717 1.00 55.50 94 ASP A N 1
ATOM 711 C CA . ASP A 1 94 ? -11.708 -6.476 26.858 1.00 55.50 94 ASP A CA 1
ATOM 712 C C . ASP A 1 94 ? -11.266 -7.826 26.270 1.00 55.50 94 ASP A C 1
ATOM 714 O O . ASP A 1 94 ? -12.060 -8.484 25.591 1.00 55.50 94 ASP A O 1
ATOM 718 N N . ARG A 1 95 ? -10.080 -8.359 26.607 1.00 54.59 95 ARG A N 1
ATOM 719 C CA . ARG A 1 95 ? -9.764 -9.766 26.265 1.00 54.59 95 ARG A CA 1
ATOM 720 C C . ARG A 1 95 ? -10.620 -10.787 27.034 1.00 54.59 95 ARG A C 1
ATOM 722 O O . ARG A 1 95 ? -10.644 -11.963 26.676 1.00 54.59 95 ARG A O 1
ATOM 729 N N . GLY A 1 96 ? -11.387 -10.346 28.038 1.00 49.16 96 GLY A N 1
ATOM 730 C CA . GLY A 1 96 ? -12.307 -11.176 28.824 1.00 49.16 96 GLY A CA 1
ATOM 731 C C . GLY A 1 96 ? -13.759 -11.271 28.321 1.00 49.16 96 GLY 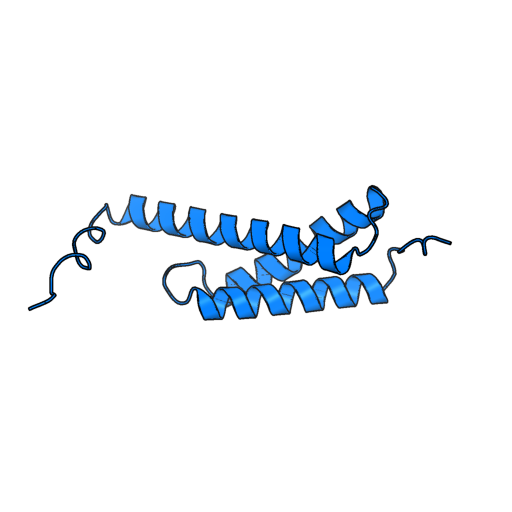A C 1
ATOM 732 O O . GLY A 1 96 ? -14.486 -12.154 28.775 1.00 49.16 96 GLY A O 1
ATOM 733 N N . ALA A 1 97 ? -14.224 -10.420 27.397 1.00 47.28 97 ALA A N 1
ATOM 734 C CA . ALA A 1 97 ? -15.669 -10.272 27.156 1.00 47.28 97 ALA A CA 1
ATOM 735 C C . ALA A 1 97 ? -16.277 -11.172 26.061 1.00 47.28 97 ALA A C 1
ATOM 737 O O . ALA A 1 97 ? -17.502 -11.231 25.940 1.00 47.28 97 ALA A O 1
ATOM 738 N N . LYS A 1 98 ? -15.479 -11.915 25.277 1.00 48.69 98 LYS A N 1
ATOM 739 C CA . LYS A 1 98 ? -16.010 -12.777 24.193 1.00 48.69 98 LYS A CA 1
ATOM 740 C C . LYS A 1 98 ? -15.810 -14.289 24.369 1.00 48.69 98 LYS A C 1
ATOM 742 O O . LYS A 1 98 ? -16.288 -15.045 23.528 1.00 48.69 98 LYS A O 1
ATOM 747 N N . ILE A 1 99 ? -15.198 -14.765 25.460 1.00 53.16 99 ILE A N 1
ATOM 748 C CA . ILE A 1 99 ? -15.002 -16.219 25.683 1.00 53.16 99 ILE A CA 1
ATOM 749 C C . ILE A 1 99 ? -16.157 -16.872 26.472 1.00 53.16 99 ILE A C 1
ATOM 751 O O . ILE A 1 99 ? -16.321 -18.089 26.424 1.00 53.16 99 ILE A O 1
ATOM 755 N N . VAL A 1 100 ? -17.050 -16.111 27.120 1.00 54.03 100 VAL A N 1
ATOM 756 C CA . VAL A 1 100 ? -18.177 -16.697 27.872 1.00 54.03 100 VAL A CA 1
ATOM 757 C C . VAL A 1 100 ? -19.519 -16.148 27.402 1.00 54.03 100 VAL A C 1
ATOM 759 O O . VAL A 1 100 ? -19.983 -15.119 27.883 1.00 54.03 100 VAL A O 1
ATOM 762 N N . ARG A 1 101 ? -20.170 -16.890 26.498 1.00 45.28 101 ARG A N 1
ATOM 763 C CA . ARG A 1 101 ? -21.586 -17.305 26.607 1.00 45.28 101 ARG A CA 1
ATOM 764 C C . ARG A 1 101 ? -21.985 -18.166 25.400 1.00 45.28 101 ARG A C 1
ATOM 766 O O . ARG A 1 101 ? -22.664 -17.713 24.485 1.00 45.28 101 ARG A O 1
ATOM 773 N N . LYS A 1 102 ? -21.626 -19.452 25.442 1.00 41.25 102 LYS A N 1
ATOM 774 C CA . LYS A 1 102 ? -22.549 -20.493 24.971 1.00 41.25 102 LYS A CA 1
ATOM 775 C C . LYS A 1 102 ? -23.363 -20.931 26.189 1.00 41.25 102 LYS A C 1
ATOM 777 O O . LYS A 1 102 ? -22.776 -21.356 27.180 1.00 41.25 102 LYS A O 1
ATOM 782 N N . LYS A 1 103 ? -24.677 -20.701 26.130 1.00 40.91 103 LYS A N 1
ATOM 783 C CA . LYS A 1 103 ? -25.649 -21.430 26.952 1.00 40.91 103 LYS A CA 1
ATOM 784 C C . LYS A 1 103 ? -25.685 -22.884 26.503 1.00 40.91 103 LYS A C 1
ATOM 786 O O . LYS A 1 103 ? -25.475 -23.104 25.288 1.00 40.91 103 LYS A O 1
#

Secondary structure (DSSP, 8-state):
--------HHHHHHHHHHHHHHHHHHHHHHGGGSS-HHHHHHHHHHHHHHHHHHHHHTT-S-HHHHHHHHHHHHHHHHHHHHHHHHHHHH-S-STTSSS----

Radius of gyration: 17.57 Å; chains: 1; bounding box: 42×28×52 Å

Foldseek 3Di:
DQPQDDDDPVLLVLLQVLLQVQLQVLQVVCPPLFDHSVVSNVLSNVQSVVQLVVCSVVRHRPSNVRSNVRSVVSSVVRGVVRNVVVCVVVPVPPPPPPPDDDD

pLDDT: mean 86.26, std 17.03, range [39.03, 98.62]

Organism: NCBI:txid2032627

Sequence (103 aa):
MINMETLTATTIFWLLVLGATEGWVIGYIIGDEGITVRSNVVWGLIGAPVVGICGLYVEISGVLLFAFMGTLAILFLANVFHLHHVEDIKGDIDRGAKIVRKK